Protein AF-A0A1I8JKN5-F1 (afdb_monomer)

Nearest PDB structures (foldseek):
  8h2d-assembly2_B-2  TM=4.606E-01  e=3.979E-01  Mycobacterium tuberculosis H37Rv
  6hr6-assembly1_A  TM=3.418E-01  e=3.756E-01  Pseudomonas aeruginosa PAO1
  5iq8-assembly3_C  TM=2.812E-01  e=7.085E-01  Escherichia coli
  4dx8-assembly2_B  TM=3.015E-01  e=2.002E+00  Homo sapiens
  4r4s-assembly1_A  TM=1.988E-01  e=1.002E+00  Escherichia coli

Structure (mmCIF, N/CA/C/O backbone):
data_AF-A0A1I8JKN5-F1
#
_entry.id   AF-A0A1I8JKN5-F1
#
loop_
_atom_site.group_PDB
_atom_site.id
_atom_site.type_symbol
_atom_site.label_atom_id
_atom_site.label_alt_id
_atom_site.label_comp_id
_atom_site.label_asym_id
_atom_site.label_entity_id
_atom_site.label_seq_id
_atom_site.pdbx_PDB_ins_code
_atom_site.Cartn_x
_atom_site.Cartn_y
_atom_site.Cartn_z
_atom_site.occupancy
_atom_site.B_iso_or_equiv
_atom_site.auth_seq_id
_atom_site.auth_comp_id
_atom_site.auth_asym_id
_atom_site.auth_atom_id
_atom_site.pdbx_PDB_model_num
ATOM 1 N N . THR A 1 1 ? 11.547 -5.146 45.431 1.00 38.72 1 THR A N 1
ATOM 2 C CA . THR A 1 1 ? 11.265 -6.143 44.376 1.00 38.72 1 THR A CA 1
ATOM 3 C C . THR A 1 1 ? 11.355 -5.431 43.044 1.00 38.72 1 THR A C 1
ATOM 5 O O . THR A 1 1 ? 10.637 -4.462 42.846 1.00 38.72 1 THR A O 1
ATOM 8 N N . LYS A 1 2 ? 12.351 -5.777 42.218 1.00 30.77 2 LYS A N 1
ATOM 9 C CA . LYS A 1 2 ? 12.661 -5.087 40.956 1.00 30.77 2 LYS A CA 1
ATOM 10 C C . LYS A 1 2 ? 11.528 -5.319 39.951 1.00 30.77 2 LYS A C 1
ATOM 12 O O . LYS A 1 2 ? 11.277 -6.463 39.593 1.00 30.77 2 LYS A O 1
ATOM 17 N N . PHE A 1 3 ? 10.895 -4.247 39.478 1.00 35.41 3 PHE A N 1
ATOM 18 C CA . PHE A 1 3 ? 10.110 -4.279 38.247 1.00 35.41 3 PHE A CA 1
ATOM 19 C C . PHE A 1 3 ? 11.088 -4.473 37.084 1.00 35.41 3 PHE A C 1
ATOM 21 O O . PHE A 1 3 ? 11.719 -3.527 36.617 1.00 35.41 3 PHE A O 1
ATOM 28 N N . GLN A 1 4 ? 11.280 -5.725 36.667 1.00 35.38 4 GLN A N 1
ATOM 29 C CA . GLN A 1 4 ? 11.843 -6.020 35.356 1.00 35.38 4 GLN A CA 1
ATOM 30 C C . GLN A 1 4 ? 10.860 -5.475 34.321 1.00 35.38 4 GLN A C 1
ATOM 32 O O . GLN A 1 4 ? 9.746 -5.981 34.197 1.00 35.38 4 GLN A O 1
ATOM 37 N N . LEU A 1 5 ? 11.274 -4.413 33.622 1.00 37.97 5 LEU A N 1
ATOM 38 C CA . LEU A 1 5 ? 10.633 -3.965 32.395 1.00 37.97 5 LEU A CA 1
ATOM 39 C C . LEU A 1 5 ? 10.460 -5.185 31.491 1.00 37.97 5 LEU A C 1
ATOM 41 O O . LEU A 1 5 ? 11.443 -5.803 31.073 1.00 37.97 5 LEU A O 1
ATOM 45 N N . LEU A 1 6 ? 9.201 -5.524 31.229 1.00 35.78 6 LEU A N 1
ATOM 46 C CA . LEU A 1 6 ? 8.788 -6.495 30.232 1.00 35.78 6 LEU A CA 1
ATOM 47 C C . LEU A 1 6 ? 9.272 -6.009 28.867 1.00 35.78 6 LEU A C 1
ATOM 49 O O . LEU A 1 6 ? 8.630 -5.230 28.169 1.00 35.78 6 LEU A O 1
ATOM 53 N N . SER A 1 7 ? 10.472 -6.470 28.547 1.00 35.78 7 SER A N 1
ATOM 54 C CA . SER A 1 7 ? 11.063 -6.511 27.227 1.00 35.78 7 SER A CA 1
ATOM 55 C C . SER A 1 7 ? 10.062 -7.086 26.223 1.00 35.78 7 SER A C 1
ATOM 57 O O . SER A 1 7 ? 9.622 -8.228 26.345 1.00 35.78 7 SER A O 1
ATOM 59 N N . SER A 1 8 ? 9.744 -6.278 25.213 1.00 39.09 8 SER A N 1
ATOM 60 C CA . SER A 1 8 ? 9.609 -6.721 23.821 1.00 39.09 8 SER A CA 1
ATOM 61 C C . SER A 1 8 ? 8.546 -7.781 23.485 1.00 39.09 8 SER A C 1
ATOM 63 O O . SER A 1 8 ? 8.656 -8.478 22.476 1.00 39.09 8 SER A O 1
ATOM 65 N N . MET A 1 9 ? 7.477 -7.909 24.274 1.00 29.30 9 MET A N 1
ATOM 66 C CA . MET A 1 9 ? 6.357 -8.780 23.907 1.00 29.30 9 MET A CA 1
ATOM 67 C C . MET A 1 9 ? 5.323 -8.025 23.070 1.00 29.30 9 MET A C 1
ATOM 69 O O . MET A 1 9 ? 4.502 -7.280 23.590 1.00 29.30 9 MET A O 1
ATOM 73 N N . LYS A 1 10 ? 5.363 -8.293 21.758 1.00 39.50 10 LYS A N 1
ATOM 74 C CA . LYS A 1 10 ? 4.214 -8.273 20.839 1.00 39.50 10 LYS A CA 1
ATOM 75 C C . LYS A 1 10 ? 3.334 -7.025 20.944 1.00 39.50 10 LYS A C 1
ATOM 77 O O . LYS A 1 10 ? 2.151 -7.103 21.266 1.00 39.50 10 LYS A O 1
ATOM 82 N N . LEU A 1 11 ? 3.891 -5.883 20.553 1.00 41.56 11 LEU A N 1
ATOM 83 C CA . LEU A 1 11 ? 3.074 -4.797 20.024 1.00 41.56 11 LEU A CA 1
ATOM 84 C C . LEU A 1 11 ? 2.509 -5.286 18.685 1.00 41.56 11 LEU A C 1
ATOM 86 O O . LEU A 1 11 ? 3.103 -5.074 17.626 1.00 41.56 11 LEU A O 1
ATOM 90 N N . GLY A 1 12 ? 1.383 -6.008 18.750 1.00 40.06 12 GLY A N 1
ATOM 91 C CA . GLY A 1 12 ? 0.499 -6.166 17.600 1.00 40.06 12 GLY A CA 1
ATOM 92 C C . GLY A 1 12 ? 0.326 -4.794 16.967 1.00 40.06 12 GLY A C 1
ATOM 93 O O . GLY A 1 12 ? 0.325 -3.801 17.698 1.00 40.06 12 GLY A O 1
ATOM 94 N N . LEU A 1 13 ? 0.316 -4.754 15.633 1.00 45.84 13 LEU A N 1
ATOM 95 C CA . LEU A 1 13 ? 0.161 -3.552 14.817 1.00 45.84 13 LEU A CA 1
ATOM 96 C C . LEU A 1 13 ? -0.973 -2.709 15.391 1.00 45.84 13 LEU A C 1
ATOM 98 O O . LEU A 1 13 ? -2.138 -2.924 15.092 1.00 45.84 13 LEU A O 1
ATOM 102 N N . TYR A 1 14 ? -0.632 -1.807 16.303 1.00 43.72 14 TYR A N 1
ATOM 103 C CA . TYR A 1 14 ? -1.599 -0.944 16.929 1.00 43.72 14 TYR A CA 1
ATOM 104 C C . TYR A 1 14 ? -2.181 -0.125 15.786 1.00 43.72 14 TYR A C 1
ATOM 106 O O . TYR A 1 14 ? -1.412 0.553 15.097 1.00 43.72 14 TYR A O 1
ATOM 114 N N . SER A 1 15 ? -3.505 -0.101 15.649 1.00 44.84 15 SER A N 1
ATOM 115 C CA . SER A 1 15 ? -4.205 1.041 15.068 1.00 44.84 15 SER A CA 1
ATOM 116 C C . SER A 1 15 ? -3.930 2.266 15.957 1.00 44.84 15 SER A C 1
ATOM 118 O O . SER A 1 15 ? -4.783 2.745 16.696 1.00 44.84 15 SER A O 1
ATOM 120 N N . ARG A 1 16 ? -2.687 2.758 15.950 1.00 48.72 16 ARG A N 1
ATOM 121 C CA . ARG A 1 16 ? -2.243 3.999 16.607 1.00 48.72 16 ARG A CA 1
ATOM 122 C C . ARG A 1 16 ? -2.554 5.223 15.752 1.00 48.72 16 ARG A C 1
ATOM 124 O O . ARG A 1 16 ? -2.238 6.346 16.133 1.00 48.72 16 ARG A O 1
ATOM 131 N N . LEU A 1 17 ? -3.212 5.007 14.620 1.00 49.06 17 LEU A N 1
ATOM 132 C CA . LEU A 1 17 ? -3.975 6.026 13.931 1.00 49.06 17 LEU A CA 1
ATOM 133 C C . LEU A 1 17 ? -5.172 6.331 14.827 1.00 49.06 17 LEU A C 1
ATOM 135 O O . LEU A 1 17 ? -6.054 5.489 15.002 1.00 49.06 17 LEU A O 1
ATOM 139 N N . HIS A 1 18 ? -5.093 7.493 15.474 1.00 45.69 18 HIS A N 1
ATOM 140 C CA . HIS A 1 18 ? -5.986 7.988 16.518 1.00 45.69 18 HIS A CA 1
ATOM 141 C C . HIS A 1 18 ? -7.461 7.622 16.247 1.00 45.69 18 HIS A C 1
ATOM 143 O O . HIS A 1 18 ? -7.893 7.686 15.094 1.00 45.69 18 HIS A O 1
ATOM 149 N N . PRO A 1 19 ? -8.265 7.291 17.273 1.00 47.94 19 PRO A N 1
ATOM 150 C CA . PRO A 1 19 ? -9.709 7.100 17.106 1.00 47.94 19 PRO A CA 1
ATOM 151 C C . PRO A 1 19 ? -10.415 8.342 16.528 1.00 47.94 19 PRO A C 1
ATO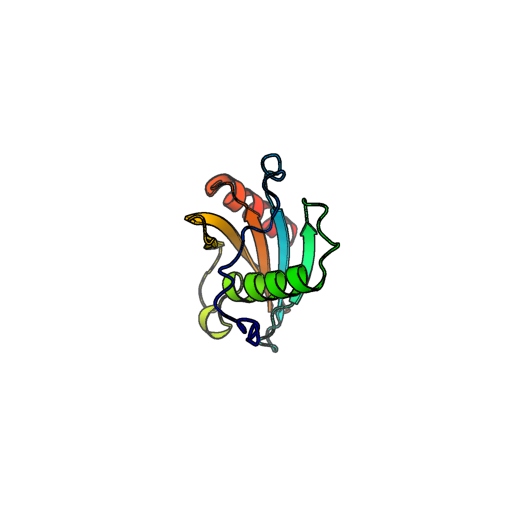M 153 O O . PRO A 1 19 ? -11.447 8.211 15.894 1.00 47.94 19 PRO A O 1
ATOM 156 N N . GLU A 1 20 ? -9.824 9.536 16.630 1.00 45.19 20 GLU A N 1
ATOM 157 C CA . GLU A 1 20 ? -10.360 10.759 16.003 1.00 45.19 20 GLU A CA 1
ATOM 158 C C . GLU A 1 20 ? -10.181 10.823 14.472 1.00 45.19 20 GLU A C 1
ATOM 160 O O . GLU A 1 20 ? -10.741 11.699 13.814 1.00 45.19 20 GLU A O 1
ATOM 165 N N . ALA A 1 21 ? -9.455 9.870 13.873 1.00 51.16 21 ALA A N 1
ATOM 166 C CA . ALA A 1 21 ? -9.373 9.708 12.420 1.00 51.16 21 ALA A CA 1
ATOM 167 C C . ALA A 1 21 ? -10.657 9.114 11.804 1.00 51.16 21 ALA A C 1
ATOM 169 O O . ALA A 1 21 ? -10.676 8.818 10.614 1.00 51.16 21 ALA A O 1
ATOM 170 N N . GLU A 1 22 ? -11.740 8.958 12.575 1.00 53.00 22 GLU A N 1
ATOM 171 C CA . GLU A 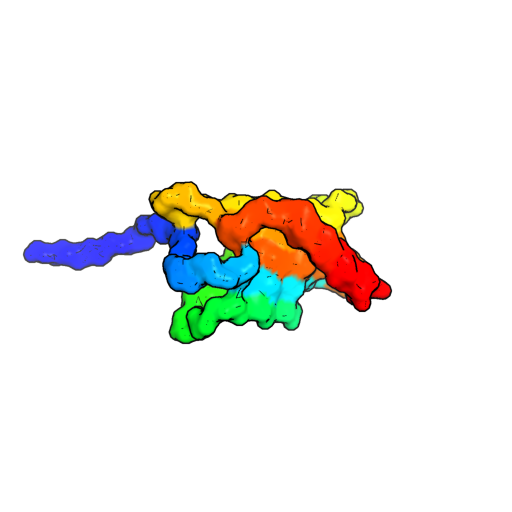1 22 ? -13.056 8.513 12.086 1.00 53.00 22 GLU A CA 1
ATOM 172 C C . GLU A 1 22 ? -13.621 9.375 10.937 1.00 53.00 22 GLU A C 1
ATOM 174 O O . GLU A 1 22 ? -14.539 8.940 10.248 1.00 53.00 22 GLU A O 1
ATOM 179 N N . SER A 1 23 ? -13.061 10.564 10.681 1.00 61.12 23 SER A N 1
ATOM 180 C CA . SER A 1 23 ? -13.460 11.430 9.562 1.00 61.12 23 SER A CA 1
ATOM 181 C C . SER A 1 23 ? -12.625 11.286 8.282 1.00 61.12 23 SER A C 1
ATOM 183 O O . SER A 1 23 ? -13.048 11.800 7.243 1.00 61.12 23 SER A O 1
ATOM 185 N N . SER A 1 24 ? -11.458 10.625 8.302 1.00 74.00 24 SER A N 1
ATOM 186 C CA . SER A 1 24 ? -10.615 10.532 7.103 1.00 74.00 24 SER A CA 1
ATOM 187 C C . SER A 1 24 ? -11.000 9.340 6.223 1.00 74.00 24 SER A C 1
ATOM 189 O O . SER A 1 24 ? -11.232 8.224 6.684 1.00 74.00 24 SER A O 1
ATOM 191 N N . ILE A 1 25 ? -11.058 9.578 4.909 1.00 86.75 25 ILE A N 1
ATOM 192 C CA . ILE A 1 25 ? -11.353 8.534 3.915 1.00 86.75 25 ILE A CA 1
ATOM 193 C C . ILE A 1 25 ? -10.249 7.467 3.904 1.00 86.75 25 ILE A C 1
ATOM 195 O O . ILE A 1 25 ? -10.527 6.270 3.822 1.00 86.75 25 ILE A O 1
ATOM 199 N N . PHE A 1 26 ? -8.997 7.906 4.009 1.00 88.06 26 PHE A N 1
ATOM 200 C CA . PHE A 1 26 ? -7.803 7.077 4.099 1.00 88.06 26 PHE A CA 1
ATOM 201 C C . PHE A 1 26 ? -6.807 7.722 5.068 1.00 88.06 26 PHE A C 1
ATOM 203 O O . PHE A 1 26 ? -6.890 8.914 5.367 1.00 88.06 26 PHE A O 1
ATOM 210 N N . GLU A 1 27 ? -5.863 6.935 5.566 1.00 83.56 27 GLU A N 1
ATOM 211 C CA . GLU A 1 27 ? -4.855 7.344 6.548 1.00 83.56 27 GLU A CA 1
ATOM 212 C C . GLU A 1 27 ? -3.574 7.818 5.867 1.00 83.56 27 GLU A C 1
ATOM 214 O O . GLU A 1 27 ? -2.999 8.846 6.234 1.00 83.56 27 GLU A O 1
ATOM 219 N N . VAL A 1 28 ? -3.154 7.086 4.836 1.00 87.19 28 VAL A N 1
ATOM 220 C CA . VAL A 1 28 ? -1.984 7.436 4.040 1.00 87.19 28 VAL A CA 1
ATOM 221 C C . VAL A 1 28 ? -2.167 7.026 2.583 1.00 87.19 28 VAL A C 1
ATOM 223 O O . VAL A 1 28 ? -2.833 6.033 2.275 1.00 87.19 28 VAL A O 1
ATOM 226 N N . PHE A 1 29 ? -1.542 7.791 1.702 1.00 91.62 29 PHE A N 1
ATOM 227 C CA . PHE A 1 29 ? -1.319 7.444 0.310 1.00 91.62 29 PHE A CA 1
ATOM 228 C C . PHE A 1 29 ? 0.186 7.389 0.054 1.00 91.62 29 PHE A C 1
ATOM 230 O O . PHE A 1 29 ? 0.903 8.327 0.412 1.00 91.62 29 PHE A O 1
ATOM 237 N N . TYR A 1 30 ? 0.657 6.303 -0.557 1.00 92.38 30 TYR A N 1
ATOM 238 C CA . TYR A 1 30 ? 2.056 6.134 -0.940 1.00 92.38 30 TYR A CA 1
ATOM 239 C C . TYR A 1 30 ? 2.204 5.918 -2.434 1.00 92.38 30 TYR A C 1
ATOM 241 O O . TYR A 1 30 ? 1.404 5.234 -3.074 1.00 92.38 30 TYR A O 1
ATOM 249 N N . GLU A 1 31 ? 3.330 6.403 -2.934 1.00 93.94 31 GLU A N 1
ATOM 250 C CA . GLU A 1 31 ? 3.979 5.833 -4.096 1.00 93.94 31 GLU A CA 1
ATOM 251 C C . GLU A 1 31 ? 5.275 5.150 -3.659 1.00 93.94 31 GLU A C 1
ATOM 253 O O . GLU A 1 31 ? 6.155 5.783 -3.071 1.00 93.94 31 GLU A O 1
ATOM 258 N N . LEU A 1 32 ? 5.403 3.864 -3.968 1.00 92.75 32 LEU A N 1
ATOM 259 C CA . LEU A 1 32 ? 6.598 3.065 -3.724 1.00 92.75 32 LEU A CA 1
ATOM 260 C C . LEU A 1 32 ? 7.274 2.702 -5.046 1.00 92.75 32 LEU A C 1
ATOM 262 O O . LEU A 1 32 ? 6.611 2.514 -6.067 1.00 92.75 32 LEU A O 1
ATOM 266 N N . HIS A 1 33 ? 8.593 2.535 -5.016 1.00 91.06 33 HIS A N 1
ATOM 267 C CA . HIS A 1 33 ? 9.384 2.055 -6.145 1.00 91.06 33 HIS A CA 1
ATOM 268 C C . HIS A 1 33 ? 10.395 1.017 -5.668 1.00 91.06 33 HIS A C 1
ATOM 270 O O . HIS A 1 33 ? 11.108 1.219 -4.688 1.00 91.06 33 HIS A O 1
ATOM 276 N N . ARG A 1 34 ? 10.450 -0.109 -6.378 1.00 88.75 34 ARG A N 1
ATOM 277 C CA . ARG A 1 34 ? 11.548 -1.067 -6.310 1.00 88.75 34 ARG A CA 1
ATOM 278 C C . ARG A 1 34 ? 12.302 -1.061 -7.629 1.00 88.75 34 ARG A C 1
ATOM 280 O O . ARG A 1 34 ? 11.711 -1.322 -8.683 1.00 88.75 34 ARG A O 1
ATOM 287 N N . TYR A 1 35 ? 13.593 -0.772 -7.555 1.00 83.69 35 TYR A N 1
ATOM 288 C CA . TYR A 1 35 ? 14.468 -0.766 -8.719 1.00 83.69 35 TYR A CA 1
ATOM 289 C C . TYR A 1 35 ? 14.721 -2.193 -9.221 1.00 83.69 35 TYR A C 1
ATOM 291 O O . TYR A 1 35 ? 14.604 -3.157 -8.472 1.00 83.69 35 TYR A O 1
ATOM 299 N N . ALA A 1 36 ? 15.017 -2.364 -10.508 1.00 77.31 36 ALA A N 1
ATOM 300 C CA . ALA A 1 36 ? 15.202 -3.701 -11.088 1.00 77.31 36 ALA A CA 1
ATOM 301 C C . ALA A 1 36 ? 16.468 -4.420 -10.576 1.00 77.31 36 ALA A C 1
ATOM 303 O O . ALA A 1 36 ? 16.531 -5.649 -10.575 1.00 77.31 36 ALA A O 1
ATOM 304 N N . ASP A 1 37 ? 17.465 -3.646 -10.162 1.00 78.62 37 ASP A N 1
ATOM 305 C CA . ASP A 1 37 ? 18.785 -4.057 -9.684 1.00 78.62 37 ASP A CA 1
ATOM 306 C C . ASP A 1 37 ? 18.903 -4.084 -8.151 1.00 78.62 37 ASP A C 1
ATOM 308 O O . ASP A 1 37 ? 19.890 -4.597 -7.622 1.00 78.62 37 ASP A O 1
ATOM 312 N N . LEU A 1 38 ? 17.888 -3.592 -7.432 1.00 75.69 38 LEU A N 1
ATOM 313 C CA . LEU A 1 38 ? 17.845 -3.547 -5.971 1.00 75.69 38 LEU A CA 1
ATOM 314 C C . LEU A 1 38 ? 16.588 -4.257 -5.461 1.00 75.69 38 LEU A C 1
ATOM 316 O O . LEU A 1 38 ? 15.478 -3.963 -5.888 1.00 75.69 38 LEU A O 1
ATOM 320 N N . ASP A 1 39 ? 16.730 -5.143 -4.473 1.00 75.25 39 ASP A N 1
ATOM 321 C CA . ASP A 1 39 ? 15.566 -5.760 -3.809 1.00 75.25 39 ASP A CA 1
ATOM 322 C C . ASP A 1 39 ? 14.948 -4.842 -2.730 1.00 75.25 39 ASP A C 1
ATOM 324 O O . ASP A 1 39 ? 14.084 -5.246 -1.954 1.00 75.25 39 ASP A O 1
ATOM 328 N N . GLU A 1 40 ? 15.382 -3.581 -2.681 1.00 82.75 40 GLU A N 1
ATOM 329 C CA . GLU A 1 40 ? 14.921 -2.579 -1.727 1.00 82.75 40 GLU A CA 1
ATOM 330 C C . GLU A 1 40 ? 13.699 -1.815 -2.253 1.00 82.75 40 GLU A C 1
ATOM 332 O O . GLU A 1 40 ? 13.614 -1.436 -3.421 1.00 82.75 40 GLU A O 1
ATOM 337 N N . THR A 1 41 ? 12.733 -1.584 -1.364 1.00 87.12 41 THR A N 1
ATOM 338 C CA . THR A 1 41 ? 11.533 -0.790 -1.648 1.00 87.12 41 THR A CA 1
ATOM 339 C C . THR A 1 41 ? 11.702 0.603 -1.065 1.00 87.12 41 THR A C 1
ATOM 341 O O . THR A 1 41 ? 11.915 0.737 0.137 1.00 87.12 41 THR A O 1
ATOM 344 N N . ILE A 1 42 ? 11.558 1.627 -1.903 1.00 87.00 42 ILE A N 1
ATOM 345 C CA . ILE A 1 42 ? 11.770 3.023 -1.524 1.00 87.00 42 ILE A CA 1
ATOM 346 C C . ILE A 1 42 ? 10.453 3.800 -1.671 1.00 87.00 42 ILE A C 1
ATOM 348 O O . ILE A 1 42 ? 9.820 3.716 -2.729 1.00 87.00 42 ILE A O 1
ATOM 352 N N . PRO A 1 43 ? 10.018 4.565 -0.654 1.00 87.25 43 PRO A N 1
ATOM 353 C CA . PRO A 1 43 ? 8.906 5.493 -0.803 1.00 87.25 43 PRO A CA 1
ATOM 354 C C . PRO A 1 43 ? 9.343 6.695 -1.648 1.00 87.25 43 PRO A C 1
ATOM 356 O O . PRO A 1 43 ? 10.244 7.442 -1.271 1.00 87.25 43 PRO A O 1
ATOM 359 N N . VAL A 1 44 ? 8.702 6.884 -2.800 1.00 90.38 44 VAL A N 1
ATOM 360 C CA . VAL A 1 44 ? 8.928 8.038 -3.687 1.00 90.38 44 VAL A CA 1
ATOM 361 C C . VAL A 1 44 ? 8.066 9.220 -3.261 1.00 90.38 44 VAL A C 1
ATOM 363 O O . VAL A 1 44 ? 8.498 10.370 -3.312 1.00 90.38 44 VAL A O 1
ATOM 366 N N . PHE A 1 45 ? 6.850 8.929 -2.804 1.00 90.25 45 PHE A N 1
ATOM 367 C CA . PHE A 1 45 ? 5.904 9.923 -2.324 1.00 90.25 45 PHE A CA 1
ATOM 368 C C . PHE A 1 45 ? 5.104 9.367 -1.150 1.00 90.25 45 PHE A C 1
ATOM 370 O O . PHE A 1 45 ? 4.747 8.187 -1.137 1.00 90.25 45 PHE A O 1
ATOM 377 N N . SER A 1 46 ? 4.793 10.227 -0.182 1.00 88.31 46 SER A N 1
ATOM 378 C CA . SER A 1 46 ? 3.873 9.907 0.903 1.00 88.31 46 SER A CA 1
ATOM 379 C C . SER A 1 46 ? 3.011 11.110 1.269 1.00 88.31 46 SER A C 1
ATOM 381 O O . SER A 1 46 ? 3.498 12.233 1.417 1.00 88.31 46 SER A O 1
ATOM 383 N N . TYR A 1 47 ? 1.712 10.869 1.422 1.00 86.81 47 TYR A N 1
ATOM 384 C CA . TYR A 1 47 ? 0.743 11.850 1.892 1.00 86.81 47 TYR A CA 1
ATOM 385 C C . TYR A 1 47 ? -0.058 11.260 3.048 1.00 86.81 47 TYR A C 1
ATOM 387 O O . TYR A 1 47 ? -0.802 10.297 2.873 1.00 86.81 47 TYR A O 1
ATOM 395 N N . TRP A 1 48 ? 0.106 11.849 4.229 1.00 83.19 48 TRP A N 1
ATOM 396 C CA . TRP A 1 48 ? -0.547 11.434 5.467 1.00 83.19 48 TRP A CA 1
ATOM 397 C C . TRP A 1 48 ? -1.693 12.389 5.785 1.00 83.19 48 TRP A C 1
ATOM 399 O O . TRP A 1 48 ? -1.489 13.602 5.834 1.00 83.19 48 TRP A O 1
ATOM 409 N N . THR A 1 49 ? -2.890 11.852 6.016 1.00 75.94 49 THR A N 1
ATOM 410 C CA . THR A 1 49 ? -4.072 12.670 6.352 1.00 75.94 49 THR A CA 1
ATOM 411 C C . THR A 1 49 ? -4.130 13.027 7.832 1.00 75.94 49 THR A C 1
ATOM 413 O O . THR A 1 49 ? -4.730 14.031 8.209 1.00 75.94 49 THR A O 1
ATOM 416 N N . VAL A 1 50 ? -3.490 12.225 8.683 1.00 66.69 50 VAL A N 1
ATOM 417 C CA . VAL A 1 50 ? -3.425 12.465 10.124 1.00 66.69 50 VAL A CA 1
ATOM 418 C C . VAL A 1 50 ? -2.194 13.314 10.433 1.00 66.69 50 VAL A C 1
ATOM 420 O O . VAL A 1 50 ? -1.090 12.989 10.002 1.00 66.69 50 VAL A O 1
ATOM 423 N N . ALA A 1 51 ? -2.356 14.357 11.249 1.00 55.25 51 ALA A N 1
ATOM 424 C CA . ALA A 1 51 ? -1.291 15.278 11.670 1.00 55.25 51 ALA A CA 1
ATOM 425 C C . ALA A 1 51 ? -0.153 14.631 12.499 1.00 55.25 51 ALA A C 1
ATOM 427 O O . ALA A 1 51 ? 0.724 15.323 13.002 1.00 55.25 51 ALA A O 1
ATOM 428 N N . ASN A 1 52 ? -0.134 13.305 12.646 1.00 52.91 52 ASN A N 1
ATOM 429 C CA . ASN A 1 52 ? 0.680 12.568 13.612 1.00 52.91 52 ASN A CA 1
ATOM 430 C C . ASN A 1 52 ? 2.117 12.289 13.123 1.00 52.91 52 ASN A C 1
ATOM 432 O O . ASN A 1 52 ? 2.667 11.210 13.346 1.00 52.91 52 ASN A O 1
ATOM 436 N N . ARG A 1 53 ? 2.736 13.269 12.450 1.00 54.66 53 ARG A N 1
ATOM 437 C CA . ARG A 1 53 ? 4.151 13.208 12.041 1.00 54.66 53 ARG A CA 1
ATOM 438 C C . ARG A 1 53 ? 5.116 13.277 13.235 1.00 54.66 53 ARG A C 1
ATOM 440 O O . ARG A 1 53 ? 6.301 13.003 13.068 1.00 54.66 53 ARG A O 1
ATOM 447 N N . ASP A 1 54 ? 4.613 13.604 14.424 1.00 54.94 54 ASP A N 1
ATOM 448 C CA . ASP A 1 54 ? 5.421 13.926 15.605 1.00 54.94 54 ASP A CA 1
ATOM 449 C C . ASP A 1 54 ? 6.025 12.703 16.318 1.00 54.94 54 ASP A C 1
ATOM 451 O O . ASP A 1 54 ? 6.876 12.859 17.194 1.00 54.94 54 ASP A O 1
ATOM 455 N N . ASN A 1 55 ? 5.659 11.474 15.931 1.00 64.75 55 ASN A N 1
ATOM 456 C CA . ASN A 1 55 ? 6.293 10.252 16.437 1.0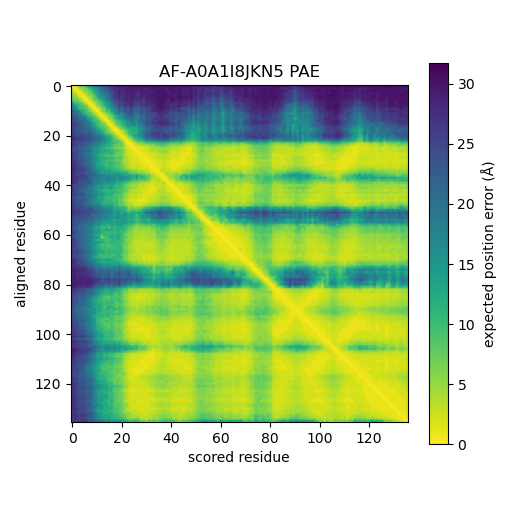0 64.75 55 ASN A CA 1
ATOM 457 C C . ASN A 1 55 ? 7.086 9.526 15.338 1.00 64.75 55 ASN A C 1
ATOM 459 O O . ASN A 1 55 ? 6.673 8.486 14.818 1.00 64.75 55 ASN A O 1
ATOM 463 N N . SER A 1 56 ? 8.239 10.101 14.989 1.00 65.31 56 SER A N 1
ATOM 464 C CA . SER A 1 56 ? 9.100 9.683 13.872 1.00 65.31 56 SER A CA 1
ATOM 465 C C . SER A 1 56 ? 9.469 8.194 13.874 1.00 65.31 56 SER A C 1
ATOM 467 O O . SER A 1 56 ? 9.482 7.566 12.818 1.00 65.31 56 SER A O 1
ATOM 469 N N . ASN A 1 57 ? 9.711 7.603 15.048 1.00 70.88 57 ASN A N 1
ATOM 470 C CA . ASN A 1 57 ? 10.073 6.187 15.157 1.00 70.88 57 ASN A CA 1
ATOM 471 C C . ASN A 1 57 ? 8.916 5.256 14.764 1.00 70.88 57 ASN A C 1
ATOM 473 O O . ASN A 1 57 ? 9.140 4.242 14.109 1.00 70.88 57 ASN A O 1
ATOM 477 N N . LEU A 1 58 ? 7.676 5.603 15.126 1.00 68.00 58 LEU A N 1
ATOM 478 C CA . LEU A 1 58 ? 6.505 4.805 14.750 1.00 68.00 58 LEU A CA 1
ATOM 479 C C . LEU A 1 58 ? 6.203 4.912 13.256 1.00 68.00 58 LEU A C 1
ATOM 481 O O . LEU A 1 58 ? 5.850 3.909 12.641 1.00 68.00 58 LEU A O 1
ATOM 485 N N . VAL A 1 59 ? 6.358 6.104 12.676 1.00 70.75 59 VAL A N 1
ATOM 486 C CA . VAL A 1 59 ? 6.174 6.323 11.233 1.00 70.75 59 VAL A CA 1
ATOM 487 C C . VAL A 1 59 ? 7.160 5.468 10.436 1.00 70.75 59 VAL A C 1
ATOM 489 O O . VAL A 1 59 ? 6.742 4.762 9.523 1.00 70.75 59 VAL A O 1
ATOM 492 N N . ALA A 1 60 ? 8.433 5.436 10.841 1.00 74.62 60 ALA A N 1
ATOM 493 C CA . ALA A 1 60 ? 9.459 4.630 10.180 1.00 74.62 60 ALA A CA 1
ATOM 494 C C . ALA A 1 60 ? 9.176 3.114 10.247 1.00 74.62 60 ALA A C 1
ATOM 496 O O . ALA A 1 60 ? 9.355 2.398 9.260 1.00 74.62 60 ALA A O 1
ATOM 497 N N . GLU A 1 61 ? 8.702 2.602 11.391 1.00 77.19 61 GLU A N 1
ATOM 498 C CA . GLU A 1 61 ? 8.299 1.191 11.505 1.00 77.19 61 GLU A CA 1
ATOM 499 C C . GLU A 1 61 ? 7.100 0.850 10.609 1.00 77.19 61 GLU A C 1
ATOM 501 O O . GLU A 1 61 ? 7.050 -0.235 10.020 1.00 77.19 61 GLU A O 1
ATOM 506 N N . TRP A 1 62 ? 6.135 1.765 10.506 1.00 76.19 62 TRP A N 1
ATOM 507 C CA . TRP A 1 62 ? 4.968 1.605 9.642 1.00 76.19 62 TRP A CA 1
ATOM 508 C C . TRP A 1 62 ? 5.336 1.639 8.165 1.00 76.19 62 TRP A C 1
ATOM 510 O O . TRP A 1 62 ? 4.899 0.764 7.423 1.00 76.19 62 TRP A O 1
ATOM 520 N N . GLU A 1 63 ? 6.175 2.584 7.751 1.00 79.38 63 GLU A N 1
ATOM 521 C CA . GLU A 1 63 ? 6.678 2.685 6.379 1.00 79.38 63 GLU A CA 1
ATOM 522 C C . GLU A 1 63 ? 7.368 1.404 5.935 1.00 79.38 63 GLU A C 1
ATOM 524 O O . GLU A 1 63 ? 7.068 0.873 4.863 1.00 79.38 63 GLU A O 1
ATOM 529 N N . LYS A 1 64 ? 8.221 0.851 6.803 1.00 81.88 64 LYS A N 1
ATOM 530 C CA . LYS A 1 64 ? 8.888 -0.421 6.538 1.00 81.88 64 LYS A CA 1
ATOM 531 C C . LYS A 1 64 ? 7.883 -1.554 6.320 1.00 81.88 64 LYS A C 1
ATOM 533 O O . LYS A 1 64 ? 7.976 -2.267 5.324 1.00 81.88 64 LYS A O 1
ATOM 538 N N . LYS A 1 65 ? 6.900 -1.704 7.215 1.00 81.94 65 LYS A N 1
ATOM 539 C CA . LYS A 1 65 ? 5.872 -2.749 7.078 1.00 81.94 65 LYS A CA 1
ATOM 540 C C . LYS A 1 65 ? 5.027 -2.540 5.825 1.00 81.94 65 LYS A C 1
ATOM 542 O O . LYS A 1 65 ? 4.844 -3.482 5.067 1.00 81.94 65 LYS A O 1
ATOM 547 N N . ILE A 1 66 ? 4.545 -1.325 5.569 1.00 84.88 66 ILE A N 1
ATOM 548 C CA . ILE A 1 66 ? 3.773 -1.013 4.357 1.00 84.88 66 ILE A CA 1
ATOM 549 C C . ILE A 1 66 ? 4.565 -1.423 3.115 1.00 84.88 66 ILE A C 1
ATOM 551 O O . ILE A 1 66 ? 4.009 -2.104 2.261 1.00 84.88 66 ILE A O 1
ATOM 555 N N . GLY A 1 67 ? 5.860 -1.103 3.047 1.00 84.19 67 GLY A N 1
ATOM 556 C CA . GLY A 1 67 ? 6.730 -1.544 1.956 1.00 84.19 67 GLY A CA 1
ATOM 557 C C . GLY A 1 67 ? 6.781 -3.067 1.793 1.00 84.19 67 GLY A C 1
ATOM 558 O O . GLY A 1 67 ? 6.615 -3.565 0.680 1.00 84.19 67 GLY A O 1
ATOM 559 N N . GLU A 1 68 ? 6.953 -3.810 2.890 1.00 83.50 68 GLU A N 1
ATOM 560 C CA . GLU A 1 68 ? 7.015 -5.283 2.895 1.00 83.50 68 GLU A CA 1
ATOM 561 C C . GLU A 1 68 ? 5.703 -5.947 2.441 1.00 83.50 68 GLU A C 1
ATOM 563 O O . GLU A 1 68 ? 5.736 -6.929 1.699 1.00 83.50 68 GLU A O 1
ATOM 568 N N . TYR A 1 69 ? 4.550 -5.424 2.871 1.00 85.38 69 TYR A N 1
ATOM 569 C CA . TYR A 1 69 ? 3.237 -5.987 2.526 1.00 85.38 69 TYR A CA 1
ATOM 570 C C . TYR A 1 69 ? 2.726 -5.524 1.163 1.00 85.38 69 TYR A C 1
ATOM 572 O O . TYR A 1 69 ? 2.042 -6.284 0.477 1.00 85.38 69 TYR A O 1
ATOM 580 N N . ALA A 1 70 ? 3.036 -4.288 0.772 1.00 88.00 70 ALA A N 1
ATOM 581 C CA . ALA A 1 70 ? 2.603 -3.743 -0.502 1.00 88.00 70 ALA A CA 1
ATOM 582 C C . ALA A 1 70 ? 3.412 -4.315 -1.657 1.00 88.00 70 ALA A C 1
ATOM 584 O O . ALA A 1 70 ? 2.836 -4.597 -2.697 1.00 88.00 70 ALA A O 1
ATOM 585 N N . MET A 1 71 ? 4.728 -4.493 -1.521 1.00 87.00 71 MET A N 1
ATOM 586 C CA . MET A 1 71 ? 5.567 -4.809 -2.675 1.00 87.00 71 MET A CA 1
ATOM 587 C C . MET A 1 71 ? 5.902 -6.307 -2.761 1.00 87.00 71 MET A C 1
ATOM 589 O O . MET A 1 71 ? 6.687 -6.810 -1.950 1.00 87.00 71 MET A O 1
ATOM 593 N N . PRO A 1 72 ? 5.391 -7.037 -3.774 1.00 78.25 72 PRO A N 1
ATOM 594 C CA . PRO A 1 72 ? 5.620 -8.475 -3.907 1.00 78.25 72 PRO A CA 1
ATOM 595 C C . PRO A 1 72 ? 7.108 -8.774 -4.129 1.00 78.25 72 PRO A C 1
ATOM 597 O O . PRO A 1 72 ? 7.781 -7.958 -4.751 1.00 78.25 72 PRO A O 1
ATOM 600 N N . PRO A 1 73 ? 7.650 -9.931 -3.700 1.00 73.06 73 PRO A N 1
ATOM 601 C CA . PRO A 1 73 ? 9.049 -10.298 -3.944 1.00 73.06 73 PRO A CA 1
ATOM 602 C C . PRO A 1 73 ? 9.434 -10.184 -5.427 1.00 73.06 73 PRO A C 1
ATOM 604 O O . PRO A 1 73 ? 8.646 -10.566 -6.296 1.00 73.06 73 PRO A O 1
ATOM 607 N N . SER A 1 74 ? 10.653 -9.719 -5.721 1.00 66.62 74 SER A N 1
ATOM 608 C CA . SER A 1 74 ? 11.154 -9.484 -7.092 1.00 66.62 74 SER A CA 1
ATOM 609 C C . SER A 1 74 ? 10.972 -10.696 -8.022 1.00 66.62 74 SER A C 1
ATOM 611 O O . SER A 1 74 ? 10.564 -10.554 -9.175 1.00 66.62 74 SER A O 1
ATOM 613 N N . LEU A 1 75 ? 11.156 -11.908 -7.490 1.00 59.25 75 LEU A N 1
ATOM 614 C CA . LEU A 1 75 ? 10.973 -13.179 -8.204 1.00 59.25 75 LEU A CA 1
ATOM 615 C C . LEU A 1 75 ? 9.520 -13.480 -8.613 1.00 59.25 75 LEU A C 1
ATOM 617 O O . LEU A 1 75 ? 9.300 -14.221 -9.569 1.00 59.25 75 LEU A O 1
ATOM 621 N N . ARG A 1 76 ? 8.529 -12.931 -7.900 1.00 58.84 76 ARG A N 1
ATOM 622 C CA . ARG A 1 76 ? 7.096 -13.180 -8.145 1.00 58.84 76 ARG A CA 1
ATOM 623 C C . ARG A 1 76 ? 6.471 -12.190 -9.114 1.00 58.84 76 ARG A C 1
ATOM 625 O O . ARG A 1 76 ? 5.376 -12.431 -9.601 1.00 58.84 76 ARG A O 1
ATOM 632 N N . CYS A 1 77 ? 7.159 -11.096 -9.423 1.00 56.16 77 CYS A N 1
ATOM 633 C CA . CYS A 1 77 ? 6.556 -10.018 -10.189 1.00 56.16 77 CYS A CA 1
ATOM 634 C C . CYS A 1 77 ? 6.505 -10.284 -11.703 1.00 56.16 77 CYS A C 1
ATOM 636 O O . CYS A 1 77 ? 6.062 -9.406 -12.439 1.00 56.16 77 CYS A O 1
ATOM 638 N N . ARG A 1 78 ? 6.966 -11.450 -12.190 1.00 56.12 78 ARG A N 1
ATOM 639 C CA . ARG A 1 78 ? 7.036 -11.770 -13.628 1.00 56.12 78 ARG A CA 1
ATOM 640 C C . ARG A 1 78 ? 5.669 -11.760 -14.319 1.00 56.12 78 ARG A C 1
ATOM 642 O O . ARG A 1 78 ? 5.626 -11.326 -15.464 1.00 56.12 78 ARG A O 1
ATOM 649 N N . ASP A 1 79 ? 4.593 -12.082 -13.601 1.00 53.88 79 ASP A N 1
ATOM 650 C CA . ASP A 1 79 ? 3.249 -12.211 -14.165 1.00 53.88 79 ASP A CA 1
ATOM 651 C C . ASP A 1 79 ? 2.216 -11.387 -13.370 1.00 53.88 79 ASP A C 1
ATOM 653 O O . ASP A 1 79 ? 1.922 -11.684 -12.219 1.00 53.88 79 ASP A O 1
ATOM 657 N N . ARG A 1 80 ? 1.689 -10.331 -14.009 1.00 56.53 80 ARG A N 1
ATOM 658 C CA . ARG A 1 80 ? 0.386 -9.670 -13.763 1.00 56.53 80 ARG A CA 1
ATOM 659 C C . ARG A 1 80 ? -0.126 -9.587 -12.310 1.00 56.53 80 ARG A C 1
ATOM 661 O O . ARG A 1 80 ? -1.214 -10.074 -12.012 1.00 56.53 80 ARG A O 1
ATOM 668 N N . CYS A 1 81 ? 0.585 -8.901 -11.422 1.00 58.03 81 CYS A N 1
ATOM 669 C CA . CYS A 1 81 ? -0.105 -8.257 -10.302 1.00 58.03 81 CYS A CA 1
ATOM 670 C C . CYS A 1 81 ? -0.469 -6.841 -10.743 1.00 58.03 81 CYS A C 1
ATOM 672 O O . CYS A 1 81 ? 0.392 -5.973 -10.689 1.00 58.03 81 CYS A O 1
ATOM 674 N N . ASP A 1 82 ? -1.707 -6.617 -11.185 1.00 76.69 82 ASP A N 1
ATOM 675 C CA . ASP A 1 82 ? -2.203 -5.265 -11.496 1.00 76.69 82 ASP A CA 1
ATOM 676 C C . ASP A 1 82 ? -2.649 -4.548 -10.206 1.00 76.69 82 ASP A C 1
ATOM 678 O O . ASP A 1 82 ? -2.499 -3.336 -10.059 1.00 76.69 82 ASP A O 1
ATOM 682 N N . SER A 1 83 ? -3.122 -5.318 -9.219 1.00 85.56 83 SER A N 1
ATOM 683 C CA . SER A 1 83 ? -3.561 -4.816 -7.917 1.00 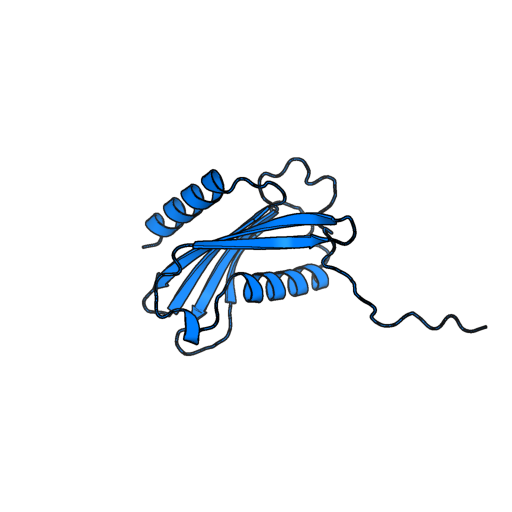85.56 83 SER A CA 1
ATOM 684 C C . SER A 1 83 ? -3.483 -5.875 -6.817 1.00 85.56 83 SER A C 1
ATOM 686 O O . SER A 1 83 ? -3.585 -7.070 -7.097 1.00 85.56 83 SER A O 1
ATOM 688 N N . ALA A 1 84 ? -3.373 -5.444 -5.562 1.00 87.56 84 ALA A N 1
ATOM 689 C CA . ALA A 1 84 ? -3.480 -6.300 -4.384 1.00 87.56 84 ALA A CA 1
ATOM 690 C C . ALA A 1 84 ? -4.231 -5.595 -3.250 1.00 87.56 84 ALA A C 1
ATOM 692 O O . ALA A 1 84 ? -4.263 -4.369 -3.169 1.00 87.56 84 ALA A O 1
ATOM 693 N N . CYS A 1 85 ? -4.801 -6.389 -2.345 1.00 90.06 85 CYS A N 1
ATOM 694 C CA . CYS A 1 85 ? -5.344 -5.897 -1.089 1.00 90.06 85 CYS A CA 1
ATOM 695 C C . CYS A 1 85 ? -4.822 -6.753 0.066 1.00 90.06 85 CYS A C 1
ATOM 697 O O . CYS A 1 85 ? -4.885 -7.981 0.007 1.00 90.06 85 CYS A O 1
ATOM 699 N N . ALA A 1 86 ? -4.341 -6.106 1.123 1.00 89.12 86 ALA A N 1
ATOM 700 C CA . ALA A 1 86 ? -3.994 -6.744 2.386 1.00 89.12 86 ALA A CA 1
ATOM 701 C C . ALA A 1 86 ? -4.834 -6.145 3.519 1.00 89.12 86 ALA A C 1
ATOM 703 O O . ALA A 1 86 ? -5.347 -5.034 3.402 1.00 89.12 86 ALA A O 1
ATOM 704 N N . ALA A 1 87 ? -4.975 -6.883 4.616 1.00 89.00 87 ALA A N 1
ATOM 705 C CA . ALA A 1 87 ? -5.612 -6.391 5.826 1.00 89.00 87 ALA A CA 1
ATOM 706 C C . ALA A 1 87 ? -4.702 -6.655 7.025 1.00 89.00 87 ALA A C 1
ATOM 708 O O . ALA A 1 87 ? -4.164 -7.751 7.191 1.00 89.00 87 ALA A O 1
ATOM 709 N N . PHE A 1 88 ? -4.547 -5.640 7.860 1.00 84.81 88 PHE A N 1
ATOM 710 C CA . PHE A 1 88 ? -3.890 -5.707 9.151 1.00 84.81 88 PHE A CA 1
ATOM 711 C C . PHE A 1 88 ? -4.956 -5.772 10.226 1.00 84.81 88 PHE A C 1
ATOM 713 O O . PHE A 1 88 ? -5.940 -5.038 10.174 1.00 84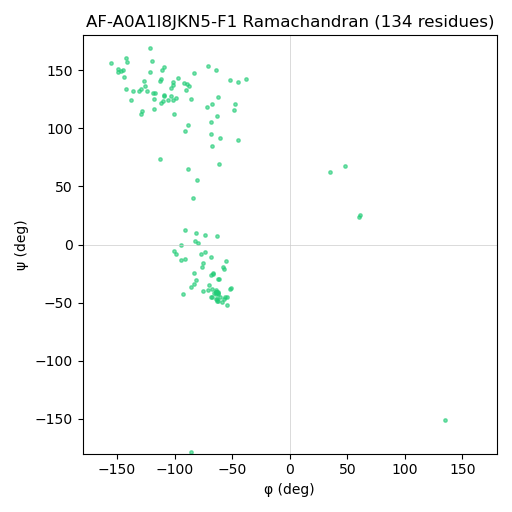.81 88 PHE A O 1
ATOM 720 N N . THR A 1 89 ? -4.746 -6.637 11.206 1.00 83.56 89 THR A N 1
ATOM 721 C CA . THR A 1 89 ? -5.608 -6.727 12.379 1.00 83.56 89 THR A CA 1
ATOM 722 C C . THR A 1 89 ? -4.847 -6.199 13.581 1.00 83.56 89 THR A C 1
ATOM 724 O O . THR A 1 89 ? -3.709 -6.616 13.828 1.00 83.56 89 THR A O 1
ATOM 727 N N . ASP A 1 90 ? -5.460 -5.276 14.313 1.00 75.69 90 ASP A N 1
ATOM 728 C CA . ASP A 1 90 ? -4.901 -4.775 15.563 1.00 75.69 90 ASP A CA 1
ATOM 729 C C . ASP A 1 90 ? -5.287 -5.655 16.768 1.00 75.69 90 ASP A C 1
ATOM 731 O O . ASP A 1 90 ? -5.941 -6.692 16.643 1.00 75.69 90 ASP A O 1
ATOM 735 N N . LEU A 1 91 ? -4.840 -5.255 17.962 1.00 75.94 91 LEU A N 1
ATOM 736 C CA . LEU A 1 91 ? -5.117 -5.978 19.210 1.00 75.94 91 LEU A CA 1
ATOM 737 C C . LEU A 1 91 ? -6.602 -5.952 19.606 1.00 75.94 91 LEU A C 1
ATOM 739 O O . LEU A 1 91 ? -7.055 -6.868 20.290 1.00 75.94 91 LEU A O 1
ATOM 743 N N . ASP A 1 92 ? -7.349 -4.949 19.145 1.00 80.88 92 ASP A N 1
ATOM 744 C CA . ASP A 1 92 ? -8.784 -4.785 19.382 1.00 80.88 92 ASP A CA 1
ATOM 745 C C . ASP A 1 92 ? -9.624 -5.449 18.274 1.00 80.88 92 ASP A C 1
ATOM 747 O O . ASP A 1 92 ? -10.835 -5.241 18.187 1.00 80.88 92 ASP A O 1
ATOM 751 N N . SER A 1 93 ? -8.990 -6.276 17.430 1.00 82.06 93 SER A N 1
ATOM 752 C CA . SER A 1 93 ? -9.606 -6.960 16.285 1.00 82.06 93 SER A CA 1
ATOM 753 C C . SER A 1 93 ? -10.206 -6.018 15.235 1.00 82.06 93 SER A C 1
ATOM 755 O O . SER A 1 93 ? -11.082 -6.417 14.465 1.00 82.06 93 SER A O 1
ATOM 757 N N . ARG A 1 94 ? -9.734 -4.770 15.172 1.00 81.69 94 ARG A N 1
ATOM 758 C CA . ARG A 1 94 ? -10.091 -3.823 14.113 1.00 81.69 94 ARG A CA 1
ATOM 759 C C . ARG A 1 94 ? -9.215 -4.068 12.895 1.00 81.69 94 ARG A C 1
ATOM 761 O O . ARG A 1 94 ? -8.055 -4.468 13.011 1.00 81.69 94 ARG A O 1
ATOM 768 N N . LEU A 1 95 ? -9.792 -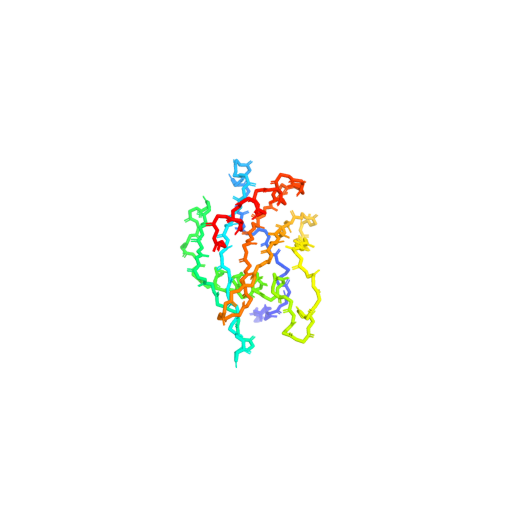3.829 11.723 1.00 86.19 95 LEU A N 1
ATOM 769 C CA . LEU A 1 95 ? -9.127 -4.036 10.445 1.00 86.19 95 LEU A CA 1
ATOM 770 C C . LEU A 1 95 ? -8.670 -2.709 9.845 1.00 86.19 95 LEU A C 1
ATOM 772 O O . LEU A 1 95 ? -9.437 -1.750 9.774 1.00 86.19 95 LEU A O 1
ATOM 776 N N . THR A 1 96 ? -7.436 -2.704 9.356 1.00 87.25 96 THR A N 1
ATOM 777 C CA . THR A 1 96 ? -6.889 -1.665 8.486 1.00 87.25 96 THR A CA 1
ATOM 778 C C . THR A 1 96 ? -6.527 -2.309 7.158 1.00 87.25 96 THR A C 1
ATOM 780 O O . THR A 1 96 ? -5.775 -3.279 7.113 1.00 87.25 96 THR A O 1
ATOM 783 N N . PHE A 1 97 ? -7.056 -1.777 6.070 1.00 90.81 97 PHE A N 1
ATOM 784 C CA . PHE A 1 97 ? -6.874 -2.284 4.720 1.00 90.81 97 PHE A CA 1
ATOM 785 C C . PHE A 1 97 ? -5.759 -1.528 4.006 1.00 90.81 97 PHE A C 1
ATOM 787 O O . PHE A 1 97 ? -5.609 -0.318 4.165 1.00 90.81 97 PHE A O 1
ATOM 794 N N . LEU A 1 98 ? -4.993 -2.253 3.200 1.00 93.19 98 LEU A N 1
ATOM 795 C CA . LEU A 1 98 ? -4.000 -1.726 2.276 1.00 93.19 98 LEU A CA 1
ATOM 796 C C . LEU A 1 98 ? -4.433 -2.108 0.870 1.00 93.19 98 LEU A C 1
ATOM 798 O O . LEU A 1 98 ? -4.481 -3.293 0.554 1.00 93.19 98 LEU A O 1
ATOM 802 N N . PHE A 1 99 ? -4.716 -1.109 0.044 1.00 94.12 99 PHE A N 1
ATOM 803 C CA . PHE A 1 99 ? -5.071 -1.257 -1.364 1.00 94.12 99 PHE A CA 1
ATOM 804 C C . PHE A 1 99 ? -3.878 -0.831 -2.200 1.00 94.12 99 PHE A C 1
ATOM 806 O O . PHE A 1 99 ? -3.410 0.288 -2.029 1.00 94.12 99 PHE A O 1
ATOM 813 N N . ALA A 1 100 ? -3.392 -1.691 -3.086 1.00 93.44 100 ALA A N 1
ATOM 814 C CA . ALA A 1 100 ? -2.220 -1.447 -3.915 1.00 93.44 100 ALA A CA 1
ATOM 815 C C . ALA A 1 100 ? -2.551 -1.658 -5.395 1.00 93.44 100 ALA A C 1
ATOM 817 O O . ALA A 1 100 ? -3.252 -2.606 -5.746 1.00 93.44 100 ALA A O 1
ATOM 818 N N . SER A 1 101 ? -2.010 -0.804 -6.259 1.00 92.50 101 SER A N 1
ATOM 819 C CA . SER A 1 101 ? -1.975 -0.980 -7.711 1.00 92.50 101 SER A CA 1
ATOM 820 C C . SER A 1 101 ? -0.540 -0.858 -8.188 1.00 92.50 101 SER A C 1
ATOM 822 O O . SER A 1 101 ? 0.193 0.033 -7.749 1.00 92.50 101 SER A O 1
ATOM 824 N N . TYR A 1 102 ? -0.138 -1.757 -9.077 1.00 90.25 102 TYR A N 1
ATOM 825 C CA . TYR A 1 102 ? 1.232 -1.838 -9.554 1.00 90.25 102 TYR A CA 1
ATOM 826 C C . TYR A 1 102 ? 1.319 -1.437 -11.011 1.00 90.25 102 TYR A C 1
ATOM 828 O O . TYR A 1 102 ? 0.483 -1.800 -11.834 1.00 90.25 102 TYR A O 1
ATOM 836 N N . TYR A 1 103 ? 2.401 -0.753 -11.346 1.00 87.25 103 TYR A N 1
ATOM 837 C CA . TYR A 1 103 ? 2.712 -0.413 -12.719 1.00 87.25 103 TYR A CA 1
ATOM 838 C C . TYR A 1 103 ? 4.223 -0.460 -12.927 1.00 87.25 103 TYR A C 1
ATOM 840 O O . TYR A 1 103 ? 5.019 -0.280 -12.002 1.00 87.25 103 TYR A O 1
ATOM 848 N N . ARG A 1 104 ? 4.643 -0.785 -14.148 1.00 85.00 104 ARG A N 1
ATOM 849 C CA . 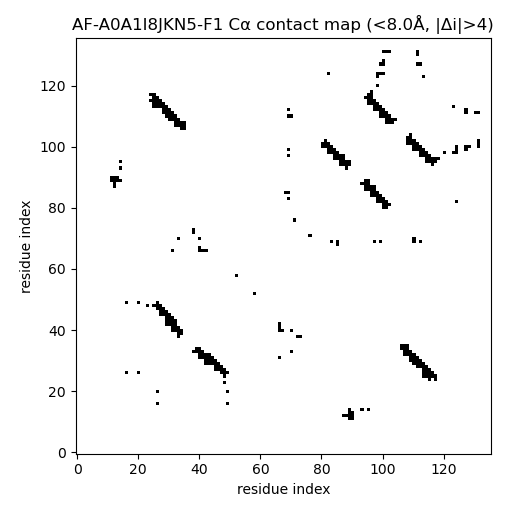ARG A 1 104 ? 6.061 -0.940 -14.477 1.00 85.00 104 ARG A CA 1
ATOM 850 C C . ARG A 1 104 ? 6.577 0.289 -15.194 1.00 85.00 104 ARG A C 1
ATOM 852 O O . ARG A 1 104 ? 5.926 0.811 -16.091 1.00 85.00 104 ARG A O 1
ATOM 859 N N . THR A 1 105 ? 7.791 0.682 -14.842 1.00 83.44 105 THR A N 1
ATOM 860 C CA . THR A 1 105 ? 8.562 1.689 -15.569 1.00 83.44 105 THR A CA 1
ATOM 861 C C . THR A 1 105 ? 9.882 1.073 -16.025 1.00 83.44 105 THR A C 1
ATOM 863 O O . THR A 1 105 ? 10.271 -0.005 -15.568 1.00 83.44 105 THR A O 1
ATOM 866 N N . ASN A 1 106 ? 10.621 1.764 -16.897 1.00 79.38 106 ASN A N 1
ATOM 867 C CA . ASN A 1 106 ? 11.959 1.320 -17.313 1.00 79.38 106 ASN A CA 1
ATOM 868 C C . ASN A 1 106 ? 12.935 1.155 -16.128 1.00 79.38 106 ASN A C 1
ATOM 870 O O . ASN A 1 106 ? 13.932 0.453 -16.256 1.00 79.38 106 ASN A O 1
ATOM 874 N N . GLY A 1 107 ? 12.644 1.781 -14.982 1.00 81.12 107 GLY A N 1
ATOM 875 C CA . GLY A 1 107 ? 13.451 1.710 -13.765 1.00 81.12 107 GLY A CA 1
ATOM 876 C C . GLY A 1 107 ? 13.013 0.646 -12.755 1.00 81.12 107 GLY A C 1
ATOM 877 O O . GLY A 1 107 ? 13.631 0.562 -11.700 1.00 81.12 107 GLY A O 1
ATOM 878 N N . GLY A 1 108 ? 11.957 -0.136 -13.010 1.00 86.69 108 GLY A N 1
ATOM 879 C CA . GLY A 1 108 ? 11.508 -1.204 -12.107 1.00 86.69 108 GLY A CA 1
ATOM 880 C C . GLY A 1 108 ? 9.997 -1.239 -11.866 1.00 86.69 108 GLY A C 1
ATOM 881 O O . GLY A 1 108 ? 9.199 -0.877 -12.733 1.00 86.69 108 GLY A O 1
ATOM 882 N N . LEU A 1 109 ? 9.600 -1.721 -10.686 1.00 88.69 109 LEU A N 1
ATOM 883 C CA . LEU A 1 109 ? 8.200 -1.849 -10.276 1.00 88.69 109 LEU A CA 1
ATOM 884 C C . LEU A 1 109 ? 7.802 -0.668 -9.397 1.00 88.69 109 LEU A C 1
ATOM 886 O O . LEU A 1 109 ? 8.429 -0.435 -8.362 1.00 88.69 109 LEU A O 1
ATOM 890 N N . ARG A 1 110 ? 6.733 0.032 -9.763 1.00 91.62 110 ARG A N 1
ATOM 891 C CA . ARG A 1 110 ? 6.118 1.059 -8.925 1.00 91.62 110 ARG A CA 1
ATOM 892 C C . ARG A 1 110 ? 4.773 0.582 -8.402 1.00 91.62 110 ARG A C 1
ATOM 894 O O . ARG A 1 110 ? 4.123 -0.271 -9.007 1.00 91.62 110 ARG A O 1
ATOM 901 N N . CYS A 1 111 ? 4.388 1.118 -7.255 1.00 93.06 111 CYS A N 1
ATOM 902 C CA . CYS A 1 111 ? 3.137 0.806 -6.588 1.00 93.06 111 CYS A CA 1
ATOM 903 C C . CYS A 1 111 ? 2.512 2.090 -6.060 1.00 93.06 111 CYS A C 1
ATOM 905 O O . CYS A 1 111 ? 3.141 2.799 -5.277 1.00 93.06 111 CYS A O 1
ATOM 907 N N . LEU A 1 112 ? 1.271 2.358 -6.450 1.00 95.06 112 LEU A N 1
ATOM 908 C CA . LEU A 1 112 ? 0.411 3.313 -5.759 1.00 95.06 112 LEU A CA 1
ATOM 909 C C . LEU A 1 112 ? -0.392 2.554 -4.713 1.00 95.06 112 LEU A C 1
ATOM 911 O O . LEU A 1 112 ? -0.865 1.452 -4.996 1.00 95.06 112 LEU A O 1
ATOM 915 N N . LEU A 1 113 ? -0.564 3.114 -3.519 1.00 94.75 113 LEU A N 1
ATOM 916 C CA . LEU A 1 113 ? -1.373 2.461 -2.494 1.00 94.75 113 LEU A CA 1
ATOM 917 C C . LEU A 1 113 ? -2.080 3.434 -1.557 1.00 94.75 113 LEU A C 1
ATOM 919 O O . LEU A 1 113 ? -1.569 4.513 -1.257 1.00 94.75 113 LEU A O 1
ATOM 923 N N . PHE A 1 114 ? -3.225 2.989 -1.044 1.00 93.88 114 PHE A N 1
ATOM 924 C CA . PHE A 1 114 ? -3.942 3.600 0.071 1.00 93.88 114 PHE A CA 1
ATOM 925 C C . PHE A 1 114 ? -3.918 2.669 1.280 1.00 93.88 114 PHE A C 1
ATOM 927 O O . PHE A 1 114 ? -4.112 1.462 1.138 1.00 93.88 114 PHE A O 1
ATOM 934 N N . VAL A 1 115 ? -3.762 3.239 2.474 1.00 90.69 115 VAL A N 1
ATOM 935 C CA . VAL A 1 115 ? -4.079 2.556 3.736 1.00 90.69 115 VAL A CA 1
ATOM 936 C C . VAL A 1 115 ? -5.321 3.206 4.326 1.00 90.69 115 VAL A C 1
ATOM 938 O O . VAL A 1 115 ? -5.376 4.430 4.446 1.00 90.69 115 VAL A O 1
ATOM 941 N N . SER A 1 116 ? -6.334 2.412 4.658 1.00 89.38 116 SER A N 1
ATOM 942 C CA . SER A 1 116 ? -7.605 2.915 5.176 1.00 89.38 116 SER A CA 1
ATOM 943 C C . SER A 1 116 ? -8.266 1.928 6.132 1.00 89.38 116 SER A C 1
ATOM 945 O O . SER A 1 116 ? -8.181 0.718 5.956 1.00 89.38 116 SER A O 1
ATOM 947 N N . LYS A 1 117 ? -8.994 2.445 7.121 1.00 86.88 117 LYS A N 1
ATOM 948 C CA . LYS A 1 117 ? -9.921 1.655 7.948 1.00 86.88 117 LYS A CA 1
ATOM 949 C C . LYS A 1 117 ? -11.225 1.328 7.212 1.00 86.88 117 LYS A C 1
ATOM 951 O O . LYS A 1 117 ? -11.935 0.405 7.602 1.00 86.88 117 LYS A O 1
ATOM 956 N N . ASN A 1 118 ? -11.539 2.070 6.149 1.00 88.06 118 ASN A N 1
ATOM 957 C CA . ASN A 1 118 ? -12.756 1.897 5.369 1.00 88.06 118 ASN A CA 1
ATOM 958 C C . ASN A 1 118 ? -12.552 0.819 4.289 1.00 88.06 118 ASN A C 1
ATOM 960 O O . ASN A 1 118 ? -11.643 0.950 3.464 1.00 88.06 118 ASN A O 1
ATOM 964 N N . PRO A 1 119 ? -13.401 -0.221 4.237 1.00 91.31 119 PRO A N 1
ATOM 965 C CA . PRO A 1 119 ? -13.295 -1.306 3.262 1.00 91.31 119 PRO A CA 1
ATOM 966 C C . PRO A 1 119 ? -13.891 -0.912 1.897 1.00 91.31 119 PRO A C 1
ATOM 968 O O . PRO A 1 119 ? -14.798 -1.566 1.390 1.00 91.31 119 PRO A O 1
ATOM 971 N N . TRP A 1 120 ? -13.430 0.189 1.300 1.00 91.81 120 TRP A N 1
ATOM 972 C CA . TRP A 1 120 ? -13.939 0.681 0.010 1.00 91.81 120 TRP A CA 1
ATOM 973 C C . TRP A 1 120 ? -13.175 0.062 -1.165 1.00 91.81 120 TRP A C 1
ATOM 975 O O . TRP A 1 120 ? -12.463 0.757 -1.891 1.00 91.81 120 TRP A O 1
ATOM 985 N N . PHE A 1 121 ? -13.303 -1.259 -1.321 1.00 91.69 121 PHE A N 1
ATOM 986 C CA . PHE A 1 121 ? -12.525 -2.058 -2.274 1.00 91.69 121 PHE A CA 1
ATOM 987 C C . PHE A 1 121 ? -12.620 -1.538 -3.710 1.00 91.69 121 PHE A C 1
ATOM 989 O O . PHE A 1 121 ? -11.591 -1.291 -4.337 1.00 91.69 121 PHE A O 1
ATOM 996 N N . GLU A 1 122 ? -13.833 -1.335 -4.215 1.00 92.25 122 GLU A N 1
ATOM 997 C CA . GLU A 1 122 ? -14.075 -0.917 -5.597 1.00 92.25 122 GLU A CA 1
ATOM 998 C C . GLU A 1 122 ? -13.600 0.519 -5.831 1.00 92.25 122 GLU A C 1
ATOM 1000 O O . GLU A 1 122 ? -12.885 0.790 -6.793 1.00 92.25 122 GLU A O 1
ATOM 1005 N N . VAL A 1 123 ? -13.920 1.426 -4.903 1.00 93.56 123 VAL A N 1
ATOM 1006 C CA . VAL A 1 123 ? -13.572 2.851 -5.012 1.00 93.56 123 VAL A CA 1
ATOM 1007 C C . VAL A 1 123 ? -12.059 3.045 -5.027 1.00 93.56 123 VAL A C 1
ATOM 1009 O O . VAL A 1 123 ? -11.534 3.749 -5.890 1.00 93.56 123 VAL A O 1
ATOM 1012 N N . PHE A 1 124 ? -11.336 2.422 -4.090 1.00 94.50 124 PHE A N 1
ATOM 1013 C CA . PHE A 1 124 ? -9.882 2.556 -4.049 1.00 94.50 124 PHE A CA 1
ATOM 1014 C C . PHE A 1 124 ? -9.205 1.836 -5.213 1.00 94.50 124 PHE A C 1
ATOM 1016 O O . PHE A 1 124 ? -8.223 2.362 -5.734 1.00 94.50 124 PHE A O 1
ATOM 1023 N N . ALA A 1 125 ? -9.725 0.692 -5.668 1.00 91.06 125 ALA A N 1
ATOM 1024 C CA . ALA A 1 125 ? -9.191 0.013 -6.847 1.00 91.06 125 ALA A CA 1
ATOM 1025 C C . ALA A 1 125 ? -9.325 0.878 -8.114 1.00 91.06 125 ALA A C 1
ATOM 1027 O O . ALA A 1 125 ? -8.343 1.071 -8.833 1.00 91.06 125 ALA A O 1
ATOM 1028 N N . GLU A 1 126 ? -10.505 1.448 -8.371 1.00 92.38 126 GLU A N 1
ATOM 1029 C CA . GLU A 1 126 ? -10.737 2.326 -9.526 1.00 92.38 126 GLU A CA 1
ATOM 1030 C C . GLU A 1 126 ? -9.908 3.612 -9.458 1.00 92.38 126 GLU A C 1
ATOM 1032 O O . GLU A 1 126 ? -9.325 4.032 -10.464 1.00 92.38 126 GLU A O 1
ATOM 1037 N N . LEU A 1 127 ? -9.802 4.217 -8.271 1.00 94.44 127 LEU A N 1
ATOM 1038 C CA . LEU A 1 127 ? -9.004 5.424 -8.071 1.00 94.44 127 LEU A CA 1
ATOM 1039 C C . LEU A 1 127 ? -7.515 5.158 -8.310 1.00 94.44 127 LEU A C 1
ATOM 1041 O O . LEU A 1 127 ? -6.869 5.920 -9.027 1.00 94.44 127 LEU A O 1
ATOM 1045 N N . LEU A 1 128 ? -6.970 4.074 -7.750 1.00 94.19 128 LEU A N 1
ATOM 1046 C CA . LEU A 1 128 ? -5.568 3.698 -7.951 1.00 94.19 128 LEU A CA 1
ATOM 1047 C C . LEU A 1 128 ? -5.269 3.390 -9.420 1.00 94.19 128 LEU A C 1
ATOM 1049 O O . LEU A 1 128 ? -4.256 3.857 -9.934 1.00 94.19 128 LEU A O 1
ATOM 1053 N N . ASN A 1 129 ? -6.168 2.685 -10.111 1.00 89.69 129 ASN A N 1
ATOM 1054 C CA . ASN A 1 129 ? -6.033 2.423 -11.544 1.00 89.69 129 ASN A CA 1
ATOM 1055 C C . ASN A 1 129 ? -6.048 3.720 -12.366 1.00 89.69 129 ASN A C 1
ATOM 1057 O O . ASN A 1 129 ? -5.224 3.891 -13.263 1.00 89.69 129 ASN A O 1
ATOM 1061 N N . SER A 1 130 ? -6.944 4.654 -12.035 1.00 92.19 130 SER A N 1
ATOM 1062 C CA . SER A 1 130 ? -7.029 5.958 -12.706 1.00 92.19 130 SER A CA 1
ATOM 1063 C C . SER A 1 130 ? -5.762 6.788 -12.487 1.00 92.19 130 SER A C 1
ATOM 1065 O O . SER A 1 130 ? -5.235 7.376 -13.427 1.00 92.19 130 SER A O 1
ATOM 1067 N N . LEU A 1 131 ? -5.232 6.803 -11.260 1.00 91.94 131 LEU A N 1
ATOM 1068 C CA . LEU A 1 131 ? -3.979 7.488 -10.941 1.00 91.94 131 LEU A CA 1
ATOM 1069 C C . LEU A 1 131 ? -2.784 6.845 -11.653 1.00 91.94 131 LEU A C 1
ATOM 1071 O O . LEU A 1 131 ? -1.947 7.563 -12.189 1.00 91.94 131 LEU A O 1
ATOM 1075 N N . ALA A 1 132 ? -2.717 5.513 -11.705 1.00 88.50 132 ALA A N 1
ATOM 1076 C CA . ALA A 1 132 ? -1.647 4.801 -12.397 1.00 88.50 132 ALA A CA 1
ATOM 1077 C C . ALA A 1 132 ? -1.635 5.116 -13.901 1.00 88.50 132 ALA A C 1
ATOM 1079 O O . ALA A 1 132 ? -0.568 5.349 -14.461 1.00 88.50 132 ALA A O 1
ATOM 1080 N N . GLN A 1 133 ? -2.805 5.200 -14.545 1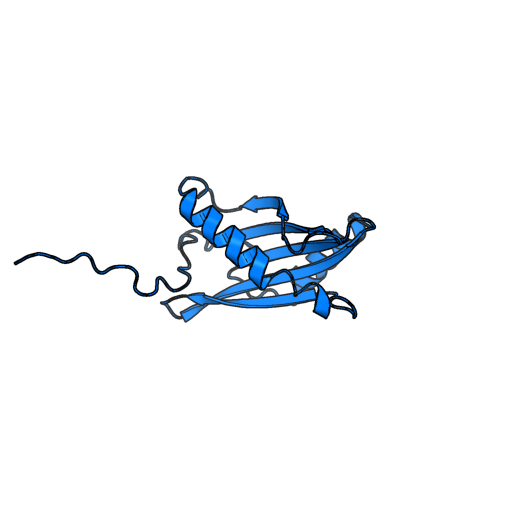.00 87.44 133 GLN A N 1
ATOM 1081 C CA . GLN A 1 133 ? -2.918 5.572 -15.963 1.00 87.44 133 GLN A CA 1
ATOM 1082 C C . GLN A 1 133 ? -2.413 6.987 -16.269 1.00 87.44 133 GLN A C 1
ATOM 1084 O O . GLN A 1 133 ? -1.928 7.219 -17.369 1.00 87.44 133 GLN A O 1
ATOM 1089 N N . LEU A 1 134 ? -2.503 7.926 -15.322 1.00 88.81 134 LEU A N 1
ATOM 1090 C CA . LEU A 1 134 ? -1.976 9.288 -15.494 1.00 88.81 134 LEU A CA 1
ATOM 1091 C C . LEU A 1 134 ? -0.444 9.363 -15.392 1.00 88.81 134 LEU A C 1
ATOM 1093 O O . LEU A 1 134 ? 0.139 10.381 -15.762 1.00 88.81 134 LEU A O 1
ATOM 1097 N N . LEU A 1 135 ? 0.195 8.325 -14.848 1.00 83.38 135 LEU A N 1
ATOM 1098 C CA . LEU A 1 135 ? 1.644 8.251 -14.635 1.00 83.38 135 LEU A CA 1
ATOM 1099 C C . LEU A 1 135 ? 2.371 7.415 -15.704 1.00 83.38 135 LEU A C 1
ATOM 1101 O O . LEU A 1 135 ? 3.604 7.352 -15.674 1.00 83.38 135 LEU A O 1
ATOM 1105 N N . LEU A 1 136 ? 1.622 6.767 -16.605 1.00 76.56 136 LEU A N 1
ATOM 1106 C CA . LEU A 1 136 ? 2.113 5.986 -17.747 1.00 76.56 136 LEU A CA 1
ATOM 1107 C C . LEU A 1 136 ? 2.179 6.845 -19.015 1.00 76.56 136 LEU A C 1
ATOM 1109 O O . LEU A 1 136 ? 3.172 6.676 -19.759 1.00 76.56 136 LEU A O 1
#

Solvent-accessible surface area (backbone atoms only — not comparable t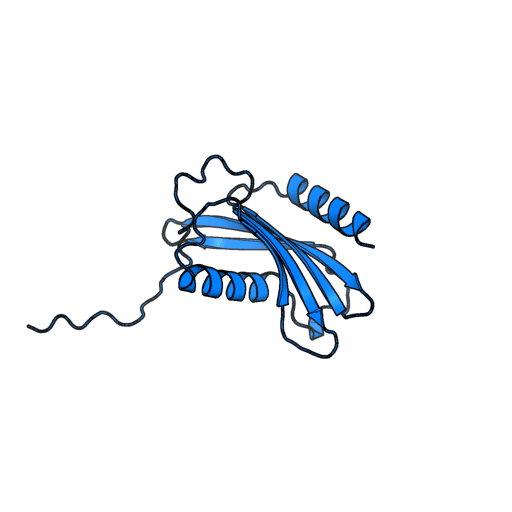o full-atom values): 8246 Å² total; per-residue (Å²): 133,85,81,73,77,82,72,86,75,76,81,51,60,62,76,74,69,54,84,83,53,79,79,52,80,45,50,35,39,38,32,36,38,28,42,78,92,41,98,55,72,42,79,78,42,78,48,64,71,59,89,71,71,84,49,58,70,60,52,52,55,46,53,53,49,50,44,63,74,66,51,75,58,81,87,64,63,84,62,87,62,59,58,52,75,52,73,45,61,25,84,86,71,46,61,37,35,36,43,35,26,43,49,78,54,100,65,24,48,34,34,41,34,41,33,19,71,58,90,54,64,66,62,53,52,54,50,39,52,54,55,51,63,76,75,110

Radius of gyration: 16.5 Å; Cα contacts (8 Å, |Δi|>4): 195; chains: 1; bounding box: 33×28×62 Å

Sequence (136 aa):
TKFQLLSSMKLGLYSRLHPEAESSIFEVFYELHRYADLDETIPVFSYWTVANRDNSNLVAEWEKKIGEYAMPPSLRCRDRCDSACAAFTDLDSRLTFLFASYYRTNGGLRCLLFVSKNPWFEVFAELLNSLAQLLL

Mean predicted aligned error: 9.86 Å

Foldseek 3Di:
DDPDPPPDPDQQPDVPVDPVCPPPQFAKKWKWFDFLPHQDIDTPDMDGPDPPCPPVVSVVVVVVVLRVVADDGSVPPPDDPQWDKDWGQGPVRQIKMKIWGWDADPGGIMIIITIHSDPPHVVRSVVRNVVVVVVD

Secondary structure (DSSP, 8-state):
----------------S-GGGGG-S-SEEEEEEEESS---EEEEEEEESSS-TT-HHHHHHHHHHHHHHHS--GGGTTS---EEEEEEE-TTS-EEEEEEEEEEETTEEEEEEEEESS--HHHHHHHHHHHHHHT-

pLDDT: mean 75.52, std 18.31, range [29.3, 95.06]

Organism: NCBI:txid282301